Protein AF-A0AA41RY96-F1 (afdb_monomer_lite)

Radius of gyration: 42.18 Å; chains: 1; bounding box: 77×28×115 Å

Structure (mmCIF, N/CA/C/O backbone):
data_AF-A0AA41RY96-F1
#
_entry.id   AF-A0AA41RY96-F1
#
loop_
_atom_site.group_PDB
_atom_site.id
_atom_site.type_symbol
_atom_site.label_atom_id
_atom_site.label_alt_id
_atom_site.label_comp_id
_atom_site.label_asym_id
_atom_site.label_entity_id
_atom_site.label_seq_id
_atom_site.pdbx_PDB_ins_code
_atom_site.Cartn_x
_atom_site.Cartn_y
_atom_site.Cartn_z
_atom_site.occupancy
_atom_site.B_iso_or_equiv
_atom_site.auth_seq_id
_atom_site.auth_comp_id
_atom_site.auth_asym_id
_atom_site.auth_atom_id
_atom_site.pdbx_PDB_model_num
ATOM 1 N N . MET A 1 1 ? 35.280 9.030 -13.669 1.00 47.41 1 MET A N 1
ATOM 2 C CA . MET A 1 1 ? 35.042 9.980 -14.777 1.00 47.41 1 MET A CA 1
ATOM 3 C C . MET A 1 1 ? 35.799 9.437 -15.984 1.00 47.41 1 MET A C 1
ATOM 5 O O . MET A 1 1 ? 36.985 9.162 -15.854 1.00 47.41 1 MET A O 1
ATOM 9 N N . ASN A 1 2 ? 35.102 9.122 -17.076 1.00 57.88 2 ASN A N 1
ATOM 10 C CA . ASN A 1 2 ? 35.650 8.361 -18.202 1.00 57.88 2 ASN A CA 1
ATOM 11 C C . ASN A 1 2 ? 36.569 9.243 -19.067 1.00 57.88 2 ASN A C 1
ATOM 13 O O . ASN A 1 2 ? 36.085 10.004 -19.897 1.00 57.88 2 ASN A O 1
ATOM 17 N N . LEU A 1 3 ? 37.890 9.116 -18.889 1.00 76.25 3 LEU A N 1
ATOM 18 C CA . LEU A 1 3 ? 38.937 9.906 -19.567 1.00 76.25 3 LEU A CA 1
ATOM 19 C C . LEU A 1 3 ? 38.769 10.000 -21.099 1.00 76.25 3 LEU A C 1
ATOM 21 O O . LEU A 1 3 ? 39.014 11.046 -21.697 1.00 76.25 3 LEU A O 1
ATOM 25 N N . LEU A 1 4 ? 38.331 8.910 -21.733 1.00 70.19 4 LEU A N 1
ATOM 26 C CA . LEU A 1 4 ? 38.126 8.847 -23.182 1.00 70.19 4 LEU A CA 1
ATOM 27 C C . LEU A 1 4 ? 36.879 9.621 -23.627 1.00 70.19 4 LEU A C 1
ATOM 29 O O . LEU A 1 4 ? 36.921 10.306 -24.645 1.00 70.19 4 LEU A O 1
ATOM 33 N N . GLU A 1 5 ? 35.811 9.598 -22.828 1.00 67.06 5 GLU A N 1
ATOM 34 C CA . GLU A 1 5 ? 34.583 10.338 -23.138 1.00 67.06 5 GLU A CA 1
ATOM 35 C C . GLU A 1 5 ? 34.812 11.853 -23.051 1.00 67.06 5 GLU A C 1
ATOM 37 O O . GLU A 1 5 ? 34.311 12.590 -23.895 1.00 67.06 5 GLU A O 1
ATOM 42 N N . SER A 1 6 ? 35.645 12.323 -22.113 1.00 65.12 6 SER A N 1
ATOM 43 C CA . SER A 1 6 ? 36.053 13.737 -22.035 1.00 65.12 6 SER A CA 1
ATOM 44 C C . SER A 1 6 ? 36.941 14.198 -23.196 1.00 65.12 6 SER A C 1
ATOM 46 O O . SER A 1 6 ? 36.982 15.388 -23.489 1.00 65.12 6 SER A O 1
ATOM 48 N N . ALA A 1 7 ? 37.630 13.274 -23.873 1.00 71.06 7 ALA A N 1
ATOM 49 C CA . ALA A 1 7 ? 38.458 13.555 -25.047 1.00 71.06 7 ALA A CA 1
ATOM 50 C C . ALA A 1 7 ? 37.685 13.432 -26.379 1.00 71.06 7 ALA A C 1
ATOM 52 O O . ALA A 1 7 ? 38.291 13.464 -27.446 1.00 71.06 7 ALA A O 1
ATOM 53 N N . GLY A 1 8 ? 36.357 13.255 -26.332 1.00 64.44 8 GLY A N 1
ATOM 54 C CA . GLY A 1 8 ? 35.512 13.079 -27.519 1.00 64.44 8 GLY A CA 1
ATOM 55 C C . GLY A 1 8 ? 35.464 11.645 -28.065 1.00 64.44 8 GLY A C 1
ATOM 56 O O . GLY A 1 8 ? 34.761 11.387 -29.040 1.00 64.44 8 GLY A O 1
ATOM 57 N N . PHE A 1 9 ? 36.145 10.690 -27.424 1.00 65.12 9 PHE A N 1
ATOM 58 C CA . PHE A 1 9 ? 36.066 9.269 -27.758 1.00 65.12 9 PHE A CA 1
ATOM 59 C C . PHE A 1 9 ? 34.959 8.601 -26.946 1.00 65.12 9 PHE A C 1
ATOM 61 O O . PHE A 1 9 ? 35.152 8.146 -25.817 1.00 65.12 9 PHE A O 1
ATOM 68 N N . SER A 1 10 ? 33.772 8.511 -27.539 1.00 65.00 10 SER A N 1
ATOM 69 C CA . SER A 1 10 ? 32.688 7.743 -26.936 1.00 65.00 10 SER A CA 1
ATOM 70 C C . SER A 1 10 ? 32.928 6.246 -27.132 1.00 65.00 10 SER A C 1
ATOM 72 O O . SER A 1 10 ? 32.975 5.758 -28.262 1.00 65.00 10 SER A O 1
ATOM 74 N N . ARG A 1 11 ? 32.986 5.486 -26.027 1.00 62.56 11 ARG A N 1
ATOM 75 C CA . ARG A 1 11 ? 32.928 4.008 -26.056 1.00 62.56 11 ARG A CA 1
ATOM 76 C C . ARG A 1 11 ? 31.665 3.488 -26.749 1.00 62.56 11 ARG A C 1
ATOM 78 O O . ARG A 1 11 ? 31.661 2.365 -27.241 1.00 62.56 11 ARG A O 1
ATOM 85 N N . SER A 1 12 ? 30.621 4.312 -26.781 1.00 62.22 12 SER A N 1
ATOM 86 C CA . SER A 1 12 ? 29.320 4.008 -27.373 1.00 62.22 12 SER A CA 1
ATOM 87 C C . SER A 1 12 ? 29.206 4.444 -28.840 1.00 62.22 12 SER A C 1
ATOM 89 O O . SER A 1 12 ? 28.177 4.203 -29.449 1.00 62.22 12 SER A O 1
ATOM 91 N N . ASN A 1 13 ? 30.218 5.103 -29.424 1.00 61.72 13 ASN A N 1
ATOM 92 C CA . ASN A 1 13 ? 30.198 5.533 -30.827 1.00 61.72 13 ASN A CA 1
ATOM 93 C C . ASN A 1 13 ? 31.473 5.059 -31.559 1.00 61.72 13 ASN A C 1
ATOM 95 O O . ASN A 1 13 ? 32.412 5.834 -31.726 1.00 61.72 13 ASN A O 1
ATOM 99 N N . PRO A 1 14 ? 31.530 3.794 -32.019 1.00 66.31 14 PRO A N 1
ATOM 100 C CA . PRO A 1 14 ? 32.706 3.196 -32.660 1.00 66.31 14 PRO A CA 1
ATOM 101 C C . PRO A 1 14 ? 32.828 3.547 -34.154 1.00 66.31 14 PRO A C 1
ATOM 103 O O . PRO A 1 14 ? 33.529 2.859 -34.902 1.00 66.31 14 PRO A O 1
ATOM 106 N N . TYR A 1 15 ? 32.096 4.553 -34.645 1.00 68.12 15 TYR A N 1
ATOM 107 C CA . TYR A 1 15 ? 32.055 4.889 -36.074 1.00 68.12 15 TYR A CA 1
ATOM 108 C C . TYR A 1 15 ? 33.287 5.660 -36.562 1.00 68.12 15 TYR A C 1
ATOM 110 O O . TYR A 1 15 ? 33.454 5.822 -37.766 1.00 68.12 15 TYR A O 1
ATOM 118 N N . TYR A 1 16 ? 34.205 6.022 -35.662 1.00 73.56 16 TYR A N 1
ATOM 119 C CA . TYR A 1 16 ? 35.545 6.497 -36.021 1.00 73.56 16 TYR A CA 1
ATOM 120 C C . TYR A 1 16 ? 36.476 5.371 -36.525 1.00 73.56 16 TYR A C 1
ATOM 122 O O . TYR A 1 16 ? 37.553 5.659 -37.039 1.00 73.56 16 TYR A O 1
ATOM 130 N N . VAL A 1 17 ? 36.069 4.093 -36.420 1.00 79.25 17 VAL A N 1
ATOM 131 C CA . VAL A 1 17 ? 36.765 2.939 -37.021 1.00 79.25 17 VAL A CA 1
ATOM 132 C C . VAL A 1 17 ? 35.833 2.184 -37.971 1.00 79.25 17 VAL A C 1
ATOM 134 O O . VAL A 1 17 ? 34.740 1.732 -37.598 1.00 79.25 17 VAL A O 1
ATOM 137 N N . VAL A 1 18 ? 36.303 1.982 -39.205 1.00 81.56 18 VAL A N 1
ATOM 138 C CA . VAL A 1 18 ? 35.613 1.194 -40.232 1.00 81.56 18 VAL A CA 1
ATOM 139 C C . VAL A 1 18 ? 36.302 -0.160 -40.383 1.00 81.56 18 VAL A C 1
ATOM 141 O O . VAL A 1 18 ? 37.409 -0.257 -40.901 1.00 81.56 18 VAL A O 1
ATOM 144 N N . GLN A 1 19 ? 35.638 -1.215 -39.916 1.00 83.62 19 GLN A N 1
ATOM 145 C CA . GLN A 1 19 ? 36.075 -2.601 -40.107 1.00 83.62 19 GLN A CA 1
ATOM 146 C C . GLN A 1 19 ? 35.617 -3.129 -41.476 1.00 83.62 19 GLN A C 1
ATOM 148 O O . GLN A 1 19 ? 34.656 -2.606 -42.054 1.00 83.62 19 GLN A O 1
ATOM 153 N N . GLN A 1 20 ? 36.267 -4.182 -41.987 1.00 89.56 20 GLN A N 1
ATOM 154 C CA . GLN A 1 20 ? 35.819 -4.841 -43.220 1.00 89.56 20 GLN A CA 1
ATOM 155 C C . GLN A 1 20 ? 34.335 -5.237 -43.130 1.00 89.56 20 GLN A C 1
ATOM 157 O O . GLN A 1 20 ? 33.860 -5.696 -42.095 1.00 89.56 20 GLN A O 1
ATOM 162 N N . GLY A 1 21 ? 33.590 -5.010 -44.215 1.00 86.56 21 GLY A N 1
ATOM 163 C CA . GLY A 1 21 ? 32.156 -5.312 -44.306 1.00 86.56 21 GLY A CA 1
ATOM 164 C C . GLY A 1 21 ? 31.219 -4.312 -43.610 1.00 86.56 21 GLY A C 1
ATOM 165 O O . GLY A 1 21 ? 30.007 -4.367 -43.822 1.00 86.56 21 GLY A O 1
ATOM 166 N N . LYS A 1 22 ? 31.735 -3.349 -42.830 1.00 83.56 22 LYS A N 1
ATOM 167 C CA . LYS A 1 22 ? 30.898 -2.378 -42.096 1.00 83.56 22 LYS A CA 1
ATOM 168 C C . LYS A 1 22 ? 30.139 -1.422 -43.023 1.00 83.56 22 LYS A C 1
ATOM 170 O O . LYS A 1 22 ? 28.994 -1.095 -42.733 1.00 83.56 22 LYS A O 1
ATOM 175 N N . ILE A 1 23 ? 30.731 -1.035 -44.157 1.00 86.25 23 ILE A N 1
ATOM 176 C CA . ILE A 1 23 ? 30.069 -0.198 -45.175 1.00 86.25 23 ILE A CA 1
ATOM 177 C C . ILE A 1 23 ? 28.874 -0.942 -45.780 1.00 86.25 23 ILE A C 1
ATOM 179 O O . ILE A 1 23 ? 27.768 -0.414 -45.789 1.00 86.25 23 ILE A O 1
ATOM 183 N N . THR A 1 24 ? 29.069 -2.195 -46.200 1.00 91.00 24 THR A N 1
ATOM 184 C CA . THR A 1 24 ? 28.000 -3.040 -46.754 1.00 91.00 24 THR A CA 1
ATOM 185 C C . THR A 1 24 ? 26.867 -3.254 -45.752 1.00 91.00 24 THR A C 1
ATOM 187 O O . THR A 1 24 ? 25.696 -3.218 -46.117 1.00 91.00 24 THR A O 1
ATOM 190 N N . LYS A 1 25 ? 27.196 -3.427 -44.464 1.00 86.75 25 LYS A N 1
ATOM 191 C CA . LYS A 1 25 ? 26.188 -3.516 -43.404 1.00 86.75 25 LYS A CA 1
ATOM 192 C C . LYS A 1 25 ? 25.381 -2.221 -43.284 1.00 86.75 25 LYS A C 1
ATOM 194 O O . LYS A 1 25 ? 24.163 -2.296 -43.200 1.00 86.75 25 LYS A O 1
ATOM 199 N N . LEU A 1 26 ? 26.037 -1.056 -43.313 1.00 84.94 26 LEU A N 1
ATOM 200 C CA . LEU A 1 26 ? 25.372 0.252 -43.250 1.00 84.94 26 LEU A CA 1
ATOM 201 C C . LEU A 1 26 ? 24.430 0.491 -44.439 1.00 84.94 26 LEU A C 1
ATOM 203 O O . LEU A 1 26 ? 23.334 1.015 -44.245 1.00 84.94 26 LEU A O 1
ATOM 207 N N . THR A 1 27 ? 24.821 0.085 -45.651 1.00 89.19 27 THR A N 1
ATOM 208 C CA . THR A 1 27 ? 23.981 0.249 -46.851 1.00 89.19 27 THR A CA 1
ATOM 209 C C . THR A 1 27 ? 22.772 -0.684 -46.867 1.00 89.19 27 THR A C 1
ATOM 211 O O . THR A 1 27 ? 21.783 -0.373 -47.522 1.00 89.19 27 THR A O 1
ATOM 214 N N . LEU A 1 28 ? 22.835 -1.808 -46.147 1.00 93.19 28 LEU A N 1
ATOM 215 C CA . LEU A 1 28 ? 21.770 -2.813 -46.066 1.00 93.19 28 LEU A CA 1
ATOM 216 C C . LEU A 1 28 ? 20.900 -2.704 -44.799 1.00 93.19 28 LEU A C 1
ATOM 218 O O . LEU A 1 28 ? 20.020 -3.543 -44.609 1.00 93.19 28 LEU A O 1
ATOM 222 N N . LEU A 1 29 ? 21.126 -1.704 -43.934 1.00 91.50 29 LEU A N 1
ATOM 223 C CA . LEU A 1 29 ? 20.320 -1.521 -42.722 1.00 91.50 29 LEU A CA 1
ATOM 224 C C . LEU A 1 29 ? 18.846 -1.296 -43.059 1.00 91.50 29 LEU A C 1
ATOM 226 O O . LEU A 1 29 ? 18.503 -0.470 -43.913 1.00 91.50 29 LEU A O 1
ATOM 230 N N . LYS A 1 30 ? 17.975 -1.964 -42.303 1.00 95.19 30 LYS A N 1
ATOM 231 C CA . LYS A 1 30 ? 16.541 -1.667 -42.284 1.00 95.19 30 LYS A CA 1
ATOM 232 C C . LYS A 1 30 ? 16.296 -0.315 -41.617 1.00 95.19 30 LYS A C 1
ATOM 234 O O . LYS A 1 30 ? 17.101 0.150 -40.808 1.00 95.19 30 LYS A O 1
ATOM 239 N N . ASP A 1 31 ? 15.150 0.299 -41.895 1.00 94.38 31 ASP A N 1
ATOM 240 C CA . ASP A 1 31 ? 14.821 1.628 -41.360 1.00 94.38 31 ASP A CA 1
ATOM 241 C C . ASP A 1 31 ? 14.834 1.682 -39.825 1.00 94.38 31 ASP A C 1
ATOM 243 O O . ASP A 1 31 ? 15.290 2.670 -39.251 1.00 94.38 31 ASP A O 1
ATOM 247 N N . SER A 1 32 ? 14.423 0.601 -39.154 1.00 91.94 32 SER A N 1
ATOM 248 C CA . SER A 1 32 ? 14.501 0.483 -37.694 1.00 91.94 32 SER A CA 1
ATOM 249 C C . SER A 1 32 ? 15.943 0.509 -37.181 1.00 91.94 32 SER A C 1
ATOM 251 O O . SER A 1 32 ? 16.249 1.216 -36.228 1.00 91.94 32 SER A O 1
ATOM 253 N N . GLU A 1 33 ? 16.848 -0.207 -37.847 1.00 89.44 33 GLU A N 1
ATOM 254 C CA . GLU A 1 33 ? 18.260 -0.275 -37.459 1.00 89.44 33 GLU A CA 1
ATOM 255 C C . GLU A 1 33 ? 18.979 1.048 -37.761 1.00 89.44 33 GLU A C 1
ATOM 257 O O . GLU A 1 33 ? 19.859 1.472 -37.013 1.00 89.44 33 GLU A O 1
ATOM 262 N N . ARG A 1 34 ? 18.576 1.743 -38.836 1.00 89.00 34 ARG A N 1
ATOM 263 C CA . ARG A 1 34 ? 19.053 3.098 -39.142 1.00 89.00 34 ARG A CA 1
ATOM 264 C C . ARG A 1 34 ? 18.594 4.102 -38.082 1.00 89.00 34 ARG A C 1
ATOM 266 O O . ARG A 1 34 ? 19.372 4.971 -37.697 1.00 89.00 34 ARG A O 1
ATOM 273 N N . LEU A 1 35 ? 17.360 3.983 -37.592 1.00 88.06 35 LEU A N 1
ATOM 274 C CA . LEU A 1 35 ? 16.858 4.809 -36.493 1.00 88.06 35 LEU A CA 1
ATOM 275 C C . LEU A 1 35 ? 17.631 4.546 -35.195 1.00 88.06 35 LEU A C 1
ATOM 277 O O . LEU A 1 35 ? 18.027 5.500 -34.527 1.00 88.06 35 LEU A O 1
ATOM 281 N N . ASP A 1 36 ? 17.883 3.283 -34.854 1.00 84.75 36 ASP A N 1
ATOM 282 C CA . ASP A 1 36 ? 18.655 2.923 -33.659 1.00 84.75 36 ASP A CA 1
ATOM 283 C C . ASP A 1 36 ? 20.084 3.472 -33.723 1.00 84.75 36 ASP A C 1
ATOM 285 O O . ASP A 1 36 ? 20.577 4.044 -32.748 1.00 84.75 36 ASP A O 1
ATOM 289 N N . LEU A 1 37 ? 20.710 3.403 -34.900 1.00 84.06 37 LEU A N 1
ATOM 290 C CA . LEU A 1 37 ? 22.001 4.030 -35.168 1.00 84.06 37 LEU A CA 1
ATOM 291 C C . LEU A 1 37 ? 21.967 5.549 -34.936 1.00 84.06 37 LEU A C 1
ATOM 293 O O . LEU A 1 37 ? 22.841 6.100 -34.266 1.00 84.06 37 LEU A O 1
ATOM 297 N N . LEU A 1 38 ? 20.950 6.242 -35.454 1.00 84.50 38 LEU A N 1
ATOM 298 C CA . LEU A 1 38 ? 20.791 7.683 -35.236 1.00 84.50 38 LEU A CA 1
ATOM 299 C C . LEU A 1 38 ? 20.590 8.018 -33.752 1.00 84.50 38 LEU A C 1
ATOM 301 O O . LEU A 1 38 ? 21.154 8.997 -33.262 1.00 84.50 38 LEU A O 1
ATOM 305 N N . LYS A 1 39 ? 19.838 7.195 -33.014 1.00 81.69 39 LYS A N 1
ATOM 306 C CA . LYS A 1 39 ? 19.635 7.362 -31.568 1.00 81.69 39 LYS A CA 1
ATOM 307 C C . LYS A 1 39 ? 20.917 7.158 -30.766 1.00 81.69 39 LYS A C 1
ATOM 309 O O . LYS A 1 39 ? 21.131 7.870 -29.779 1.00 81.69 39 LYS A O 1
ATOM 314 N N . GLU A 1 40 ? 21.746 6.202 -31.179 1.00 78.00 40 GLU A N 1
ATOM 315 C CA . GLU A 1 40 ? 23.058 5.922 -30.594 1.00 78.00 40 GLU A CA 1
ATOM 316 C C . GLU A 1 40 ? 24.031 7.083 -30.838 1.00 78.00 40 GLU A C 1
ATOM 318 O O . GLU A 1 40 ? 24.615 7.596 -29.882 1.00 78.00 40 GLU A O 1
ATOM 323 N N . ILE A 1 41 ? 24.133 7.571 -32.081 1.00 76.62 41 ILE A N 1
ATOM 324 C CA . ILE A 1 41 ? 24.979 8.722 -32.441 1.00 76.62 41 ILE A CA 1
ATOM 325 C C . ILE A 1 41 ? 24.512 9.994 -31.728 1.00 76.62 41 ILE A C 1
ATOM 327 O O . ILE A 1 41 ? 25.333 10.746 -31.207 1.00 76.62 41 ILE A O 1
ATOM 331 N N . GLY A 1 42 ? 23.199 10.221 -31.661 1.00 78.38 42 GLY A N 1
ATOM 332 C CA . GLY A 1 42 ? 22.613 11.368 -30.969 1.00 78.38 42 GLY A CA 1
ATOM 333 C C . GLY A 1 42 ? 22.708 11.298 -29.442 1.00 78.38 42 GLY A C 1
ATOM 334 O O . GLY A 1 42 ? 22.213 12.198 -28.770 1.00 78.38 42 GLY A O 1
ATOM 335 N N . GLY A 1 43 ? 23.267 10.224 -28.865 1.00 75.00 43 GLY A N 1
ATOM 336 C CA . GLY A 1 43 ? 23.371 10.043 -27.412 1.00 75.00 43 GLY A CA 1
ATOM 337 C C . GLY A 1 43 ? 22.023 9.879 -26.695 1.00 75.00 43 GLY A C 1
ATOM 338 O O . GLY A 1 43 ? 21.973 9.802 -25.469 1.00 75.00 43 GLY A O 1
ATOM 339 N N . THR A 1 44 ? 20.918 9.789 -27.440 1.00 81.44 44 THR A N 1
ATOM 340 C CA . THR A 1 44 ? 19.552 9.723 -26.892 1.00 81.44 44 THR A CA 1
ATOM 341 C C . THR A 1 44 ? 19.218 8.364 -26.278 1.00 81.44 44 THR A C 1
ATOM 343 O O . THR A 1 44 ? 18.302 8.271 -25.463 1.00 81.44 44 THR A O 1
ATOM 346 N N . ARG A 1 45 ? 19.995 7.318 -26.596 1.00 78.12 45 ARG A N 1
ATOM 347 C CA . ARG A 1 45 ? 19.800 5.950 -26.086 1.00 78.12 45 ARG A CA 1
ATOM 348 C C . ARG A 1 45 ? 19.789 5.879 -24.555 1.00 78.12 45 ARG A C 1
ATOM 350 O O . ARG A 1 45 ? 18.881 5.288 -23.981 1.00 78.12 45 ARG A O 1
ATOM 357 N N . VAL A 1 46 ? 20.751 6.535 -23.899 1.00 79.94 46 VAL A N 1
ATOM 358 C CA . VAL A 1 46 ? 20.868 6.546 -22.425 1.00 79.94 46 VAL A CA 1
ATOM 359 C C . VAL A 1 46 ? 19.674 7.254 -21.786 1.00 79.94 46 VAL A C 1
ATOM 361 O O . VAL A 1 46 ? 19.164 6.825 -20.751 1.00 79.94 46 VAL A O 1
ATOM 364 N N . TYR A 1 47 ? 19.204 8.335 -22.410 1.00 83.06 47 TYR A N 1
ATOM 365 C CA . TYR A 1 47 ? 18.016 9.044 -21.951 1.00 83.06 47 TYR A CA 1
ATOM 366 C C . TYR A 1 47 ? 16.753 8.186 -22.108 1.00 83.06 47 TYR A C 1
ATOM 368 O O . TYR A 1 47 ? 15.970 8.091 -21.163 1.00 83.06 47 TYR A O 1
ATOM 376 N N . GLU A 1 48 ? 16.555 7.534 -23.260 1.00 85.69 48 GLU A N 1
ATOM 377 C CA . GLU A 1 48 ? 15.399 6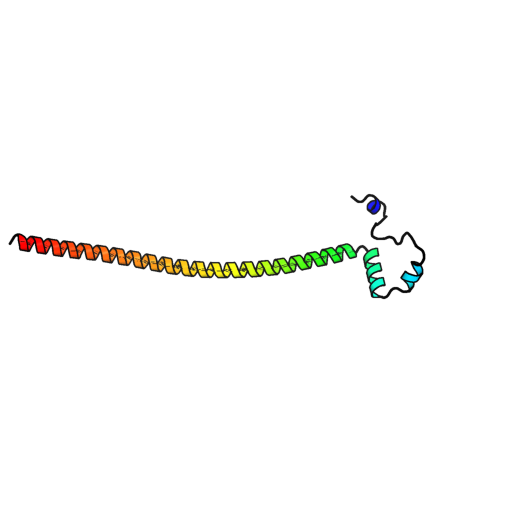.655 -23.486 1.00 85.69 48 GLU A CA 1
ATOM 378 C C . GLU A 1 48 ? 15.362 5.481 -22.499 1.00 85.69 48 GLU A C 1
ATOM 380 O O . GLU A 1 48 ? 14.291 5.151 -21.983 1.00 85.69 48 GLU A O 1
ATOM 385 N N . GLU A 1 49 ? 16.516 4.881 -22.203 1.00 86.44 49 GLU A N 1
ATOM 386 C CA . GLU A 1 49 ? 16.651 3.796 -21.230 1.00 86.44 49 GLU A CA 1
ATOM 387 C C . GLU A 1 49 ? 16.281 4.264 -19.818 1.00 86.44 49 GLU A C 1
ATOM 389 O O . GLU A 1 49 ? 15.345 3.727 -19.218 1.00 86.44 49 GLU A O 1
ATOM 394 N N . ARG A 1 50 ? 16.896 5.354 -19.336 1.00 88.25 50 ARG A N 1
ATOM 395 C CA . ARG A 1 50 ? 16.565 5.940 -18.025 1.00 88.25 50 ARG A CA 1
ATOM 396 C C . ARG A 1 50 ? 15.101 6.351 -17.923 1.00 88.25 50 ARG A C 1
ATOM 398 O O . ARG A 1 50 ? 14.475 6.160 -16.881 1.00 88.25 50 ARG A O 1
ATOM 405 N N . ARG A 1 51 ? 14.531 6.914 -18.993 1.00 93.19 51 ARG A N 1
ATOM 406 C CA . ARG A 1 51 ? 13.114 7.296 -19.041 1.00 93.19 51 ARG A CA 1
ATOM 407 C C . ARG A 1 51 ? 12.215 6.070 -18.911 1.00 93.19 51 ARG A C 1
ATOM 409 O O . ARG A 1 51 ? 11.248 6.117 -18.157 1.00 93.19 51 ARG A O 1
ATOM 416 N N . ARG A 1 52 ? 12.528 4.977 -19.611 1.00 95.56 52 ARG A N 1
ATOM 417 C CA . ARG A 1 52 ? 11.773 3.718 -19.533 1.00 95.56 52 ARG A CA 1
ATOM 418 C C . ARG A 1 52 ? 11.820 3.119 -18.128 1.00 95.56 52 ARG A C 1
ATOM 420 O O . ARG A 1 52 ? 10.778 2.737 -17.603 1.00 95.56 52 ARG A O 1
ATOM 427 N N . GLU A 1 53 ? 12.998 3.085 -17.511 1.00 95.88 53 GLU A N 1
ATOM 428 C CA . GLU A 1 53 ? 13.168 2.631 -16.125 1.00 95.88 53 GLU A CA 1
ATOM 429 C C . GLU A 1 53 ? 12.377 3.500 -15.145 1.00 95.88 53 GLU A C 1
ATOM 431 O O . GLU A 1 53 ? 11.620 2.984 -14.323 1.00 95.88 53 GLU A O 1
ATOM 436 N N . SER A 1 54 ? 12.475 4.822 -15.287 1.00 97.38 54 SER A N 1
ATOM 437 C CA . SER A 1 54 ? 11.757 5.781 -14.441 1.00 97.38 54 SER A CA 1
ATOM 438 C C . SER A 1 54 ? 10.241 5.620 -14.556 1.00 97.38 54 SER A C 1
ATOM 440 O O . SER A 1 54 ? 9.541 5.639 -13.547 1.00 97.38 54 SER A O 1
ATOM 442 N N . LEU A 1 55 ? 9.722 5.406 -15.771 1.00 97.88 55 LEU A N 1
ATOM 443 C CA . LEU A 1 55 ? 8.298 5.152 -16.000 1.00 97.88 55 LEU A CA 1
ATOM 444 C C . LEU A 1 55 ? 7.830 3.857 -15.330 1.00 97.88 55 LEU A C 1
ATOM 446 O O . LEU A 1 55 ? 6.758 3.842 -14.726 1.00 97.88 55 LEU A O 1
ATOM 450 N N . LYS A 1 56 ? 8.644 2.797 -15.380 1.00 97.81 56 LYS A N 1
ATOM 451 C CA . LYS A 1 56 ? 8.349 1.537 -14.689 1.00 97.81 56 LYS A CA 1
ATOM 452 C C . LYS A 1 56 ? 8.286 1.738 -13.172 1.00 97.81 56 LYS A C 1
ATOM 454 O O . LYS A 1 56 ? 7.306 1.352 -12.543 1.00 97.81 56 LYS A O 1
ATOM 459 N N . ILE A 1 57 ? 9.273 2.428 -12.597 1.00 97.81 57 ILE A N 1
ATOM 460 C CA . ILE A 1 57 ? 9.296 2.753 -11.162 1.00 97.81 57 ILE A CA 1
ATOM 461 C C . ILE A 1 57 ? 8.079 3.602 -10.774 1.00 97.81 57 ILE A C 1
ATOM 463 O O . ILE A 1 57 ? 7.465 3.366 -9.732 1.00 97.81 57 ILE A O 1
ATOM 467 N N . MET A 1 58 ? 7.699 4.573 -11.607 1.00 97.69 58 MET A N 1
ATOM 468 C CA . MET A 1 58 ? 6.534 5.424 -11.364 1.00 97.69 58 MET A CA 1
ATOM 469 C C . MET A 1 58 ? 5.237 4.608 -11.338 1.00 97.69 58 MET A C 1
ATOM 471 O O . MET A 1 58 ? 4.401 4.811 -10.456 1.00 97.69 58 MET A O 1
ATOM 475 N N . GLN A 1 59 ? 5.084 3.655 -12.260 1.00 98.06 59 GLN A N 1
ATOM 476 C CA . GLN A 1 59 ? 3.943 2.744 -12.292 1.00 98.06 59 GLN A CA 1
ATOM 477 C C . GLN A 1 59 ? 3.895 1.856 -11.040 1.00 98.06 59 GLN A C 1
ATOM 479 O O . GLN A 1 59 ? 2.858 1.791 -10.375 1.00 98.06 59 GLN A O 1
ATOM 484 N N . ASP A 1 60 ? 5.016 1.232 -10.676 1.00 97.88 60 ASP A N 1
ATOM 485 C CA . ASP A 1 60 ? 5.110 0.363 -9.497 1.00 97.88 60 ASP A CA 1
ATOM 486 C C . ASP A 1 60 ? 4.819 1.139 -8.204 1.00 97.88 60 ASP A C 1
ATOM 488 O O . ASP A 1 60 ? 4.082 0.673 -7.332 1.00 97.88 60 ASP A O 1
ATOM 492 N N . THR A 1 61 ? 5.330 2.367 -8.101 1.00 97.88 61 THR A N 1
ATOM 493 C CA . THR A 1 61 ? 5.067 3.269 -6.970 1.00 97.88 61 THR A CA 1
ATOM 494 C C . THR A 1 61 ? 3.598 3.680 -6.919 1.00 97.88 61 THR A C 1
ATOM 496 O O . THR A 1 61 ? 2.995 3.703 -5.845 1.00 97.88 61 THR A O 1
ATOM 499 N N . GLY A 1 62 ? 2.983 3.945 -8.074 1.00 98.19 62 GLY A N 1
ATOM 500 C CA . GLY A 1 62 ? 1.554 4.223 -8.180 1.00 98.19 62 GLY A CA 1
ATOM 501 C C . GLY A 1 62 ? 0.690 3.060 -7.684 1.00 98.19 62 GLY A C 1
ATOM 502 O O . GLY A 1 62 ? -0.287 3.288 -6.970 1.00 98.19 62 GLY A O 1
ATOM 503 N N . ASN A 1 63 ? 1.074 1.822 -7.998 1.00 97.88 63 ASN A N 1
ATOM 504 C CA . ASN A 1 63 ? 0.385 0.621 -7.522 1.00 97.88 63 ASN A CA 1
ATOM 505 C C . ASN A 1 63 ? 0.544 0.431 -6.009 1.00 97.88 63 ASN A C 1
ATOM 507 O O . ASN A 1 63 ? -0.454 0.238 -5.316 1.00 97.88 63 ASN A O 1
ATOM 511 N N . LYS A 1 64 ? 1.765 0.580 -5.478 1.00 97.75 64 LYS A N 1
ATOM 512 C CA . LYS A 1 64 ? 2.015 0.534 -4.026 1.00 97.75 64 LYS A CA 1
ATOM 513 C C . LYS A 1 64 ? 1.208 1.593 -3.279 1.00 97.75 64 LYS A C 1
ATOM 515 O O . LYS A 1 64 ? 0.606 1.299 -2.253 1.00 97.75 64 LYS A O 1
ATOM 520 N N . ARG A 1 65 ? 1.120 2.813 -3.820 1.00 98.12 65 ARG A N 1
ATOM 521 C CA . ARG A 1 65 ? 0.302 3.883 -3.235 1.00 98.12 65 ARG A CA 1
ATOM 522 C C . ARG A 1 65 ? -1.176 3.497 -3.159 1.00 98.12 65 ARG A C 1
ATOM 524 O O . ARG A 1 65 ? -1.807 3.757 -2.143 1.00 98.12 65 ARG A O 1
ATOM 531 N N . LYS A 1 66 ? -1.729 2.873 -4.204 1.00 98.06 66 LYS A N 1
ATOM 532 C CA . LYS A 1 66 ? -3.123 2.393 -4.188 1.00 98.06 66 LYS A CA 1
ATOM 533 C C . LYS A 1 66 ? -3.349 1.343 -3.099 1.00 98.06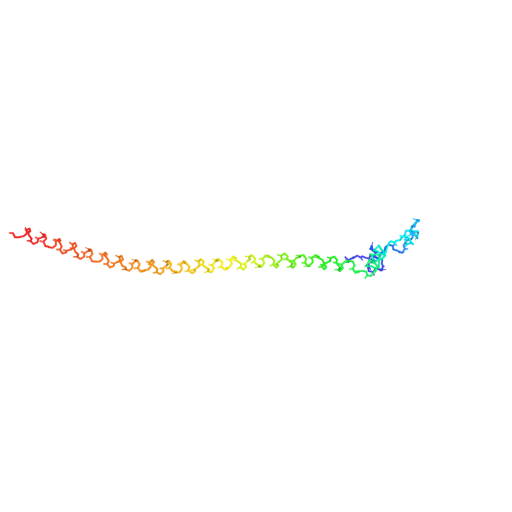 66 LYS A C 1
ATOM 535 O O . LYS A 1 66 ? -4.334 1.445 -2.381 1.00 98.06 66 LYS A O 1
ATOM 540 N N . GLN A 1 67 ? -2.426 0.393 -2.945 1.00 98.00 67 GLN A N 1
ATOM 541 C CA . GLN A 1 67 ? -2.495 -0.616 -1.882 1.00 98.00 67 GLN A CA 1
ATOM 542 C C . GLN A 1 67 ? -2.453 0.026 -0.491 1.00 98.00 67 GLN A C 1
ATOM 544 O O . GLN A 1 67 ? -3.259 -0.319 0.365 1.00 98.00 67 GLN A O 1
ATOM 549 N N . ILE A 1 68 ? -1.566 1.004 -0.279 1.00 98.12 68 ILE A N 1
ATOM 550 C CA . ILE A 1 68 ? -1.492 1.744 0.989 1.00 98.12 68 ILE A CA 1
ATOM 551 C C . ILE A 1 68 ? -2.824 2.439 1.288 1.00 98.12 68 ILE A C 1
ATOM 553 O O . ILE A 1 68 ? -3.323 2.324 2.399 1.00 98.12 68 ILE A O 1
ATOM 557 N N . ILE A 1 69 ? -3.427 3.112 0.303 1.00 98.25 69 ILE A N 1
ATOM 558 C CA . ILE A 1 69 ? -4.720 3.790 0.486 1.00 98.25 69 ILE A CA 1
ATOM 559 C C . ILE A 1 69 ? -5.814 2.794 0.895 1.00 98.25 69 ILE A C 1
ATOM 561 O O . ILE A 1 69 ? -6.581 3.090 1.803 1.00 98.25 69 ILE A O 1
ATOM 565 N N . GLN A 1 70 ? -5.862 1.611 0.276 1.00 98.06 70 GLN A N 1
ATOM 566 C CA . GLN A 1 70 ? -6.827 0.568 0.642 1.00 98.06 70 GLN A CA 1
ATOM 567 C C . GLN A 1 70 ? -6.634 0.082 2.083 1.00 98.06 70 GLN A C 1
ATOM 569 O O . GLN A 1 70 ? -7.605 -0.066 2.817 1.00 98.06 70 GLN A O 1
ATOM 574 N N . VAL A 1 71 ? -5.384 -0.132 2.505 1.00 98.12 71 VAL A N 1
ATOM 575 C CA . VAL A 1 71 ? -5.079 -0.542 3.884 1.00 98.12 71 VAL A CA 1
ATOM 576 C C . VAL A 1 71 ? -5.473 0.547 4.878 1.00 98.12 71 VAL A C 1
ATOM 578 O O . VAL A 1 71 ? -6.063 0.236 5.904 1.00 98.12 71 VAL A O 1
ATOM 581 N N . VAL A 1 72 ? -5.194 1.817 4.575 1.00 98.19 72 VAL A N 1
ATOM 582 C CA . VAL A 1 72 ? -5.593 2.941 5.436 1.00 98.19 72 VAL A CA 1
ATOM 583 C C . VAL A 1 72 ? -7.114 3.003 5.585 1.00 98.19 72 VAL A C 1
ATOM 585 O O . VAL A 1 72 ? -7.597 3.109 6.703 1.00 98.19 72 VAL A O 1
ATOM 588 N N . GLN A 1 73 ? -7.868 2.841 4.494 1.00 98.25 73 GLN A N 1
ATOM 589 C CA . GLN A 1 73 ? -9.335 2.815 4.547 1.00 98.25 73 GLN A CA 1
ATOM 590 C C . GLN A 1 73 ? -9.870 1.679 5.427 1.00 98.25 73 GLN A C 1
ATOM 592 O O . GLN A 1 73 ? -10.775 1.899 6.225 1.00 98.25 73 GLN A O 1
ATOM 597 N N . TYR A 1 74 ? -9.283 0.487 5.316 1.00 98.06 74 TYR A N 1
ATOM 598 C CA . TYR A 1 74 ? -9.632 -0.644 6.174 1.00 98.06 74 TYR A CA 1
ATOM 599 C C . TYR A 1 74 ? -9.318 -0.371 7.655 1.00 98.06 74 TYR A C 1
ATOM 601 O O . TYR A 1 74 ? -10.107 -0.709 8.535 1.00 98.06 74 TYR A O 1
ATOM 609 N N . LEU A 1 75 ? -8.178 0.263 7.947 1.00 98.12 75 LEU A N 1
ATOM 610 C CA . LEU A 1 75 ? -7.827 0.647 9.315 1.00 98.12 75 LEU A CA 1
ATOM 611 C C . LEU A 1 75 ? -8.798 1.687 9.883 1.00 98.12 75 LEU A C 1
ATOM 613 O O . LEU A 1 75 ? -9.186 1.565 11.042 1.00 98.12 75 LEU A O 1
ATOM 617 N N . ASP A 1 76 ? -9.214 2.668 9.082 1.00 98.31 76 ASP A N 1
ATOM 618 C CA . ASP A 1 76 ? -10.193 3.677 9.497 1.00 98.31 76 ASP A CA 1
ATOM 619 C C . ASP A 1 76 ? -11.552 3.046 9.834 1.00 98.31 76 ASP A C 1
ATOM 621 O O . ASP A 1 76 ? -12.182 3.428 10.820 1.00 98.31 76 ASP A O 1
ATOM 625 N N . GLU A 1 77 ? -12.002 2.066 9.047 1.00 98.25 77 GLU A N 1
ATOM 626 C CA . GLU A 1 77 ? -13.224 1.305 9.330 1.00 98.25 77 GLU A CA 1
ATOM 627 C C . GLU A 1 77 ? -13.091 0.519 10.638 1.00 98.25 77 GLU A C 1
ATOM 629 O O . GLU A 1 77 ? -13.933 0.647 11.527 1.00 98.25 77 GLU A O 1
ATOM 634 N N . ARG A 1 78 ? -11.974 -0.194 10.822 1.00 98.31 78 ARG A N 1
ATOM 635 C CA . ARG A 1 78 ? -11.737 -0.976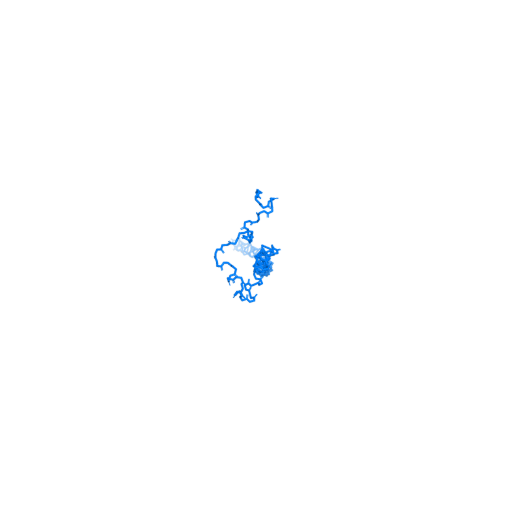 12.040 1.00 98.31 78 ARG A CA 1
ATOM 636 C C . ARG A 1 78 ? -11.636 -0.111 13.297 1.00 98.31 78 ARG A C 1
ATOM 638 O O . ARG A 1 78 ? -12.061 -0.534 14.369 1.00 98.31 78 ARG A O 1
ATOM 645 N N . LEU A 1 79 ? -11.069 1.089 13.182 1.00 98.31 79 LEU A N 1
ATOM 646 C CA . LEU A 1 79 ? -11.015 2.048 14.285 1.00 98.31 79 LEU A CA 1
ATOM 647 C C . LEU A 1 79 ? -12.410 2.537 14.680 1.00 98.31 79 LEU A C 1
ATOM 649 O O . LEU A 1 79 ? -12.679 2.656 15.871 1.00 98.31 79 LEU A O 1
ATOM 653 N N . ARG A 1 80 ? -13.307 2.763 13.712 1.00 98.19 80 ARG A N 1
ATOM 654 C CA . ARG A 1 80 ? -14.700 3.138 14.004 1.00 98.19 80 ARG A CA 1
ATOM 655 C C . ARG A 1 80 ? -15.444 2.029 14.736 1.00 98.19 80 ARG A C 1
ATOM 657 O O . ARG A 1 80 ? -16.073 2.312 15.748 1.00 98.19 80 ARG A O 1
ATOM 664 N N . GLU A 1 81 ? -15.320 0.786 14.272 1.00 98.19 81 GLU A N 1
ATOM 665 C CA . GLU A 1 81 ? -15.911 -0.375 14.954 1.00 98.19 81 GLU A CA 1
ATOM 666 C C . GLU A 1 81 ? -15.415 -0.481 16.404 1.00 98.19 81 GLU A C 1
ATOM 668 O O . GLU A 1 81 ? -16.209 -0.628 17.329 1.00 98.19 81 GLU A O 1
ATOM 673 N N . LEU A 1 82 ? -14.105 -0.334 16.627 1.00 98.31 82 LEU A N 1
ATOM 674 C CA . LEU A 1 82 ? -13.522 -0.378 17.971 1.00 98.31 82 LEU A CA 1
ATOM 675 C C . LEU A 1 82 ? -14.014 0.759 18.878 1.00 98.31 82 LEU A C 1
ATOM 677 O O . LEU A 1 82 ? -14.180 0.551 20.082 1.00 98.31 82 LEU A O 1
ATOM 681 N N . ASP A 1 83 ? -14.232 1.957 18.333 1.00 98.12 83 ASP A N 1
ATOM 682 C CA . ASP A 1 83 ? -14.799 3.069 19.097 1.00 98.12 83 ASP A CA 1
ATOM 683 C C . ASP A 1 83 ? -16.264 2.800 19.484 1.00 98.12 83 ASP A C 1
ATOM 685 O O . ASP A 1 83 ? -16.659 3.102 20.613 1.00 98.12 83 ASP A O 1
ATOM 689 N N . GLU A 1 84 ? -17.055 2.176 18.608 1.00 98.12 84 GLU A N 1
ATOM 690 C CA . GLU A 1 84 ? -18.427 1.751 18.918 1.00 98.12 84 GLU A CA 1
ATOM 691 C C . GLU A 1 84 ? -18.456 0.670 20.010 1.00 98.12 84 GLU A C 1
ATOM 693 O O . GLU A 1 84 ? -19.144 0.839 21.023 1.00 98.12 84 GLU A O 1
ATOM 698 N N . GLU A 1 85 ? -17.645 -0.383 19.867 1.00 98.00 85 GLU A N 1
ATOM 699 C CA . GLU A 1 85 ? -17.502 -1.457 20.863 1.00 98.00 85 GLU A CA 1
ATOM 700 C C . GLU A 1 85 ? -17.068 -0.904 22.231 1.00 98.00 85 GLU A C 1
ATOM 702 O O . GLU A 1 85 ? -17.557 -1.321 23.286 1.00 98.00 85 GLU A O 1
ATOM 707 N N . LYS A 1 86 ? -16.168 0.084 22.241 1.00 98.19 86 LYS A N 1
ATOM 708 C CA . LYS A 1 86 ? -15.716 0.755 23.464 1.00 98.19 86 LYS A CA 1
ATOM 709 C C . LYS A 1 86 ? -16.845 1.514 24.157 1.00 98.19 86 LYS A C 1
ATOM 711 O O . LYS A 1 86 ? -16.932 1.477 25.388 1.00 98.19 86 LYS A O 1
ATOM 716 N N . GLU A 1 87 ? -17.686 2.228 23.413 1.00 98.00 87 GLU A N 1
ATOM 717 C CA . GLU A 1 87 ? -18.830 2.935 23.998 1.00 98.00 87 GLU A CA 1
ATOM 718 C C . GLU A 1 87 ? -19.902 1.962 24.509 1.00 98.00 87 GLU A C 1
ATOM 720 O O . GLU A 1 87 ? -20.495 2.200 25.566 1.00 98.00 87 GLU A O 1
ATOM 725 N N . GLU A 1 88 ? -20.112 0.834 23.830 1.00 97.88 88 GLU A N 1
ATOM 726 C CA . GLU A 1 88 ? -20.970 -0.243 24.327 1.00 97.88 88 GLU A CA 1
ATOM 727 C C . GLU A 1 88 ? -20.432 -0.839 25.636 1.00 97.88 88 GLU A C 1
ATOM 729 O O . GLU A 1 88 ? -21.165 -0.931 26.627 1.00 97.88 88 GLU A O 1
ATOM 734 N N . LEU A 1 89 ? -1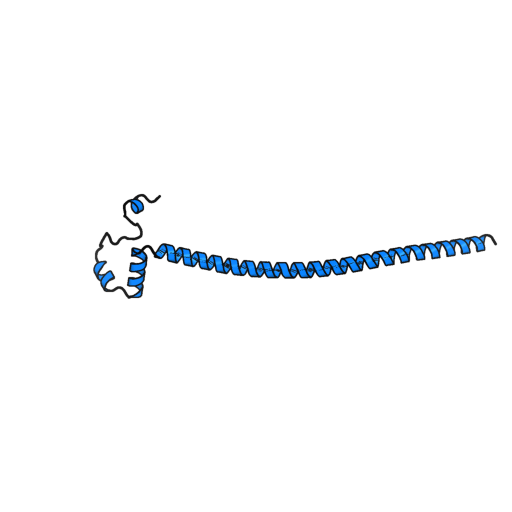9.132 -1.140 25.696 1.00 98.12 89 LEU A N 1
ATOM 735 C CA . LEU A 1 89 ? -18.490 -1.667 26.898 1.00 98.12 89 LEU A CA 1
ATOM 736 C C . LEU A 1 89 ? -18.605 -0.702 28.086 1.00 98.12 89 LEU A C 1
ATOM 738 O O . LEU A 1 89 ? -18.851 -1.134 29.215 1.00 98.12 89 LEU A O 1
ATOM 742 N N . LYS A 1 90 ? -18.471 0.609 27.857 1.00 98.00 90 LYS A N 1
ATOM 743 C CA . LYS A 1 90 ? -18.681 1.616 28.910 1.00 98.00 90 LYS A CA 1
ATOM 744 C C . LYS A 1 90 ? -20.104 1.577 29.462 1.00 98.00 90 LYS A C 1
ATOM 746 O O . LYS A 1 90 ? -20.278 1.619 30.680 1.00 98.00 90 LYS A O 1
ATOM 751 N N . LYS A 1 91 ? -21.117 1.487 28.594 1.00 97.88 91 LYS A N 1
ATOM 752 C CA . LYS A 1 91 ? -22.523 1.376 29.021 1.00 97.88 91 LYS A CA 1
ATOM 753 C C . LYS A 1 91 ? -22.749 0.099 29.822 1.00 97.88 91 LYS A C 1
ATOM 755 O O . LYS A 1 91 ? -23.365 0.150 30.884 1.00 97.88 91 LYS A O 1
ATOM 760 N N . TYR A 1 92 ? -22.196 -1.019 29.355 1.00 98.19 92 TYR A N 1
ATOM 761 C CA . TYR A 1 92 ? -22.239 -2.284 30.079 1.00 98.19 92 TYR A CA 1
ATOM 762 C C . TYR A 1 92 ? -21.642 -2.150 31.488 1.00 98.19 92 TYR A C 1
ATOM 764 O O . TYR A 1 92 ? -22.290 -2.523 32.461 1.00 98.19 92 TYR A O 1
ATOM 772 N N . GLN A 1 93 ? -20.455 -1.552 31.625 1.00 98.06 93 GLN A N 1
ATOM 773 C CA . GLN A 1 93 ? -19.810 -1.356 32.930 1.00 98.06 93 GLN A CA 1
ATOM 774 C C . GLN A 1 93 ? -20.637 -0.474 33.874 1.00 98.06 93 GLN A C 1
ATOM 776 O O . GLN A 1 93 ? -20.704 -0.746 35.072 1.00 98.06 93 GLN A O 1
ATOM 781 N N . GLN A 1 94 ? -21.284 0.575 33.358 1.00 97.81 94 GLN A N 1
ATOM 782 C CA . GLN A 1 94 ? -22.173 1.418 34.162 1.00 97.81 94 GLN A CA 1
ATOM 783 C C . GLN A 1 94 ? -23.376 0.631 34.690 1.00 97.81 94 GLN A C 1
ATOM 785 O O . GLN A 1 94 ? -23.686 0.714 35.880 1.00 97.81 94 GLN A O 1
ATOM 790 N N . LEU A 1 95 ? -24.021 -0.154 33.826 1.00 98.06 95 LEU A N 1
ATOM 791 C CA . LEU A 1 95 ? -25.161 -0.989 34.200 1.00 98.06 95 LEU A CA 1
ATOM 792 C C . LEU A 1 95 ? -24.760 -2.111 35.164 1.00 98.06 95 LEU A C 1
ATOM 794 O O . LEU A 1 95 ? -25.481 -2.369 36.125 1.00 98.06 95 LEU A O 1
ATOM 798 N N . ASP A 1 96 ? -23.603 -2.744 34.961 1.00 98.06 96 ASP A N 1
ATOM 799 C CA . ASP A 1 96 ? -23.111 -3.785 35.867 1.00 98.06 96 ASP A CA 1
ATOM 800 C C . ASP A 1 96 ? -22.809 -3.223 37.261 1.00 98.06 96 ASP A C 1
ATOM 802 O O . ASP A 1 96 ? -23.193 -3.821 38.266 1.00 98.06 96 ASP A O 1
ATOM 806 N N . ASN A 1 97 ? -22.224 -2.025 37.345 1.00 97.75 97 ASN A N 1
ATOM 807 C CA . ASN A 1 97 ? -22.021 -1.351 38.626 1.00 97.75 97 ASN A CA 1
ATOM 808 C C . ASN A 1 97 ? -23.352 -1.073 39.341 1.00 97.75 97 ASN A C 1
ATOM 810 O O . ASN A 1 97 ? -23.477 -1.372 40.528 1.00 97.75 97 ASN A O 1
ATOM 814 N N . GLN A 1 98 ? -24.360 -0.559 38.627 1.00 97.44 98 GLN A N 1
ATOM 815 C CA . GLN A 1 98 ? -25.695 -0.336 39.196 1.00 97.44 98 GLN A CA 1
ATOM 816 C C . GLN A 1 98 ? -26.337 -1.641 39.674 1.00 97.44 98 GLN A C 1
ATOM 818 O O . GLN A 1 98 ? -26.874 -1.693 40.782 1.00 97.44 98 GLN A O 1
ATOM 823 N N . ARG A 1 99 ? -26.242 -2.705 38.870 1.00 97.88 99 ARG A N 1
ATOM 824 C CA . ARG A 1 99 ? -26.736 -4.040 39.221 1.00 97.88 99 ARG A CA 1
ATOM 825 C C . ARG A 1 99 ? -26.102 -4.537 40.516 1.00 97.88 99 ARG A C 1
ATOM 827 O O . ARG A 1 99 ? -26.829 -4.935 41.418 1.00 97.88 99 ARG A O 1
ATOM 834 N N . ARG A 1 100 ? -24.774 -4.452 40.637 1.00 97.31 100 ARG A N 1
ATOM 835 C CA . ARG A 1 100 ? -24.035 -4.876 41.838 1.00 97.31 100 ARG A CA 1
ATOM 836 C C . ARG A 1 100 ? -24.411 -4.060 43.073 1.00 97.31 100 ARG A C 1
ATOM 838 O O . ARG A 1 100 ? -24.525 -4.626 44.156 1.00 97.31 100 ARG A O 1
ATOM 845 N N . SER A 1 101 ? -24.618 -2.749 42.931 1.00 97.25 101 SER A N 1
ATOM 846 C CA . SER A 1 101 ? -25.084 -1.906 44.038 1.00 97.25 101 SER A CA 1
ATOM 847 C C . SER A 1 101 ? -26.477 -2.313 44.520 1.00 97.25 101 SER A C 1
ATOM 849 O O . SER A 1 101 ? -26.676 -2.462 45.722 1.00 97.25 101 SER A O 1
ATOM 851 N N . LEU A 1 102 ? -27.419 -2.538 43.598 1.00 96.81 102 LEU A N 1
ATOM 852 C CA . LEU A 1 102 ? -28.772 -2.992 43.936 1.00 96.81 102 LEU A CA 1
ATOM 853 C C . LEU A 1 102 ? -28.763 -4.383 44.572 1.00 96.81 102 LEU A C 1
ATOM 855 O O . LEU A 1 102 ? -29.439 -4.600 45.572 1.00 96.81 102 LEU A O 1
ATOM 859 N N . GLU A 1 103 ? -27.973 -5.304 44.023 1.00 97.31 103 GLU A N 1
ATOM 860 C CA . GLU A 1 103 ? -27.811 -6.658 44.549 1.00 97.31 103 GLU A CA 1
ATOM 861 C C . GLU A 1 103 ? -27.280 -6.637 45.990 1.00 97.31 103 GLU A C 1
ATOM 863 O O . GLU A 1 103 ? -27.847 -7.289 46.865 1.00 97.31 103 GLU A O 1
ATOM 868 N N . TYR A 1 104 ? -26.273 -5.805 46.276 1.00 97.44 104 TYR A N 1
ATOM 869 C CA . TYR A 1 104 ? -25.787 -5.605 47.642 1.00 97.44 104 TYR A CA 1
ATOM 870 C C . TYR A 1 104 ? -26.882 -5.068 48.575 1.00 97.44 104 TYR A C 1
ATOM 872 O O . TYR A 1 104 ? -27.043 -5.574 49.682 1.00 97.44 104 TYR A O 1
ATOM 880 N N . THR A 1 105 ? -27.660 -4.068 48.140 1.00 97.31 105 THR A N 1
ATOM 881 C CA . THR A 1 105 ? -28.766 -3.518 48.944 1.00 97.31 105 THR A CA 1
ATOM 882 C C . THR A 1 105 ? -29.853 -4.557 49.232 1.00 97.31 105 THR A C 1
ATOM 884 O O . THR A 1 105 ? -30.407 -4.565 50.329 1.00 97.31 105 THR A O 1
ATOM 887 N N . ILE A 1 106 ? -30.159 -5.437 48.274 1.00 96.94 106 I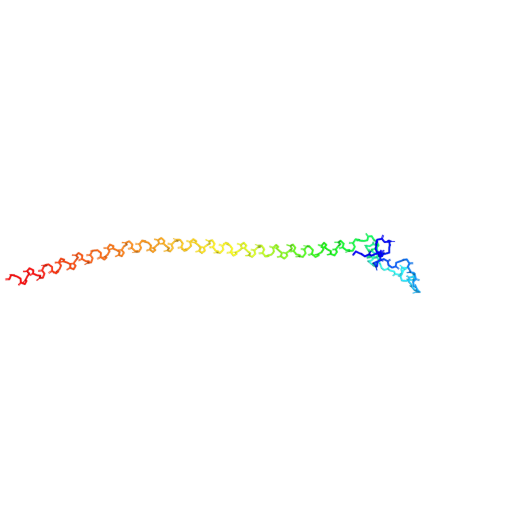LE A N 1
ATOM 888 C CA . ILE A 1 106 ? -31.118 -6.531 48.470 1.00 96.94 106 ILE A CA 1
ATOM 889 C C . ILE A 1 106 ? -30.586 -7.513 49.516 1.00 96.94 106 ILE A C 1
ATOM 891 O O . ILE A 1 106 ? -31.284 -7.769 50.495 1.00 96.94 106 ILE A O 1
ATOM 895 N N . TYR A 1 107 ? -29.346 -7.993 49.366 1.00 97.31 107 TYR A N 1
ATOM 896 C CA . TYR A 1 107 ? -28.758 -8.936 50.323 1.00 97.31 107 TYR A CA 1
ATOM 897 C C . TYR A 1 107 ? -28.631 -8.349 51.735 1.00 97.31 107 TYR A C 1
ATOM 899 O O . TYR A 1 107 ? -28.888 -9.049 52.712 1.00 97.31 107 TYR A O 1
ATOM 907 N N . ASP A 1 108 ? -28.275 -7.069 51.868 1.00 97.19 108 ASP A N 1
ATOM 908 C CA . ASP A 1 108 ? -28.206 -6.389 53.168 1.00 97.19 108 ASP A CA 1
ATOM 909 C C . ASP A 1 108 ? -29.583 -6.311 53.846 1.00 97.19 108 ASP A C 1
ATOM 911 O O . ASP A 1 108 ? -29.720 -6.570 55.047 1.00 97.19 108 ASP A O 1
ATOM 915 N N . LYS A 1 109 ? -30.631 -6.032 53.060 1.00 96.75 109 LYS A N 1
ATOM 916 C CA . LYS A 1 109 ? -32.010 -6.014 53.548 1.00 96.75 109 LYS A CA 1
ATOM 917 C C . LYS A 1 109 ? -32.468 -7.403 53.996 1.00 96.75 109 LYS A C 1
ATOM 919 O O . LYS A 1 109 ? -32.960 -7.535 55.112 1.00 96.75 109 LYS A O 1
ATOM 924 N N . GLU A 1 110 ? -32.262 -8.426 53.167 1.00 96.25 110 GLU A N 1
ATOM 925 C CA . GLU A 1 110 ? -32.605 -9.818 53.491 1.00 96.25 110 GLU A CA 1
ATOM 926 C C . GLU A 1 110 ? -31.894 -10.297 54.762 1.00 96.25 110 GLU A C 1
ATOM 928 O O . GLU A 1 110 ? -32.507 -10.918 55.631 1.00 96.25 110 GLU A O 1
ATOM 933 N N . LEU A 1 111 ? -30.613 -9.958 54.913 1.00 95.94 111 LEU A N 1
ATOM 934 C CA . LEU A 1 111 ? -29.821 -10.298 56.090 1.00 95.94 111 LEU A CA 1
ATOM 935 C C . LEU A 1 111 ? -30.320 -9.574 57.347 1.00 95.94 111 LEU A C 1
ATOM 937 O O . LEU A 1 111 ? -30.371 -10.169 58.425 1.00 95.94 111 LEU A O 1
ATOM 941 N N . THR A 1 112 ? -30.707 -8.305 57.224 1.00 95.88 112 THR A N 1
ATOM 942 C CA . THR A 1 112 ? -31.291 -7.530 58.328 1.00 95.88 112 THR A CA 1
ATOM 943 C C . THR A 1 112 ? -32.644 -8.096 58.759 1.00 95.88 112 THR A C 1
ATOM 945 O O . THR A 1 112 ? -32.896 -8.236 59.956 1.00 95.88 112 THR A O 1
ATOM 948 N N . ASP A 1 113 ? -33.497 -8.460 57.802 1.00 95.38 113 ASP A N 1
ATOM 949 C CA . ASP A 1 113 ? -34.809 -9.053 58.068 1.00 95.38 113 ASP A CA 1
ATOM 950 C C . ASP A 1 113 ? -34.675 -10.443 58.719 1.00 95.38 113 ASP A C 1
ATOM 952 O O . ASP A 1 113 ? -35.365 -10.730 59.700 1.00 95.38 113 ASP A O 1
ATOM 956 N N . ALA A 1 114 ? -33.724 -11.267 58.258 1.00 94.69 114 ALA A N 1
ATOM 957 C CA . ALA A 1 114 ? -33.401 -12.564 58.859 1.00 94.69 114 ALA A CA 1
ATOM 958 C C . ALA A 1 114 ? -32.854 -12.442 60.293 1.00 94.69 114 ALA A C 1
ATOM 960 O O . ALA A 1 114 ? -33.154 -13.273 61.146 1.00 94.69 114 ALA A O 1
ATOM 961 N N . ARG A 1 115 ? -32.058 -11.402 60.584 1.00 94.06 115 ARG A N 1
ATOM 962 C CA . ARG A 1 115 ? -31.574 -11.130 61.949 1.00 94.06 115 ARG A CA 1
ATOM 963 C C . ARG A 1 115 ? -32.709 -10.751 62.891 1.00 94.06 115 ARG A C 1
ATOM 965 O O . ARG A 1 115 ? -32.760 -11.283 63.991 1.00 94.06 115 ARG A O 1
ATOM 972 N N . LYS A 1 116 ? -33.634 -9.891 62.451 1.00 94.00 116 LYS A N 1
ATOM 973 C CA . LYS A 1 116 ? -34.806 -9.507 63.257 1.00 94.00 116 LYS A CA 1
ATOM 974 C C . LYS A 1 116 ? -35.676 -10.707 63.615 1.00 94.00 116 LYS A C 1
ATOM 976 O O . LYS A 1 116 ? -36.069 -10.839 64.762 1.00 94.00 116 LYS A O 1
ATOM 981 N N . THR A 1 117 ? -35.919 -11.604 62.659 1.00 93.25 117 THR A N 1
ATOM 982 C CA . THR A 1 117 ? -36.695 -12.834 62.907 1.00 93.25 117 THR A CA 1
ATOM 983 C C . THR A 1 117 ? -36.001 -13.824 63.842 1.00 93.25 117 THR A C 1
ATOM 985 O O . THR A 1 117 ? -36.656 -14.722 64.350 1.00 93.25 117 THR A O 1
ATOM 988 N N . LEU A 1 118 ? -34.688 -13.698 64.049 1.00 88.19 118 LEU A N 1
ATOM 989 C CA . LEU A 1 118 ? -33.915 -14.510 64.994 1.00 88.19 118 LEU A CA 1
ATOM 990 C C . LEU A 1 118 ? -33.884 -13.909 66.410 1.00 88.19 118 LEU A C 1
ATOM 992 O O . LEU A 1 118 ? -33.547 -14.619 67.355 1.00 88.19 118 LEU A O 1
ATOM 996 N N . GLU A 1 119 ? -34.166 -12.609 66.538 1.00 80.44 119 GLU A N 1
ATOM 997 C CA . GLU A 1 119 ? -34.236 -11.880 67.812 1.00 80.44 119 GLU A CA 1
ATOM 998 C C . GLU A 1 119 ? -35.658 -11.848 68.413 1.00 80.44 119 GLU A C 1
ATOM 1000 O O . GLU A 1 119 ? -35.787 -11.597 69.614 1.00 80.44 119 GLU A O 1
ATOM 1005 N N . GLU A 1 120 ? -36.698 -12.111 67.610 1.00 57.03 120 GLU A N 1
ATOM 1006 C CA . GLU A 1 120 ? -38.092 -12.366 68.039 1.00 57.03 120 GLU A CA 1
ATOM 1007 C C . GLU A 1 120 ? -38.321 -13.827 68.463 1.00 57.03 120 GLU A C 1
ATOM 1009 O O . GLU A 1 120 ? -39.048 -14.031 69.465 1.00 57.03 120 GLU A O 1
#

Sequence (120 aa):
MNLLESAGFSRSNPYYVVQQGKITKLTLLKDSERLDLLKEIGGTRVYEERRRESLKIMQDTGNKRKQIIQVVQYLDERLRELDEEKEELKKYQQLDNQRRSLEYTIYDKELTDARKTLEE

Foldseek 3Di:
DDPCVVVVRDPLQPVVDDDPCNVVCVVPDDPVVVVVNVCSVVVVVVVVVVVVVVVVVVVVVVVVVVVVVVVVVVVVVVVVVVVVVVVVVVVVVVVVVVVVVVVVVVVVVVVVVVVVVVVD

InterPro domains:
  IPR027417 P-loop containing nucleoside triphosphate hydrolase [G3DSA:3.40.50.300] (1-119)
  IPR027417 P-loop containing nucleoside triphosphate hydrolase [SSF52540] (2-106)

Organism: Papaver nudicaule (NCBI:txid74823)

pLDDT: mean 89.13, std 11.89, range [47.41, 98.31]

Secondary structure (DSSP, 8-state):
--HHHHTT--TT-GGGS--TTHHHHHHT--HHHHHHHHHHHTTH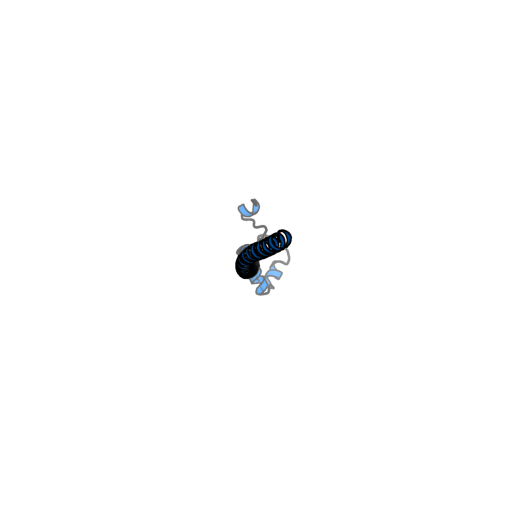HHHHHHHHHHHHHHHHHHHHHHHHHHHHHHHHHHHHHHHHHHHHHHHHHHHHHHHHHHHHHHHHHHHHHHHHHHH-